Protein AF-W7Z7S2-F1 (afdb_monomer)

Solvent-accessible surface area (backbone atoms only — not comparable to full-atom values): 6988 Å² total; per-residue (Å²): 135,82,79,62,64,38,67,62,26,83,37,42,47,62,41,43,91,49,64,87,80,27,47,27,44,38,41,23,50,58,60,41,85,87,54,84,85,74,70,59,42,33,51,43,39,60,52,50,14,44,54,34,56,77,53,72,58,61,38,82,91,74,74,45,49,50,82,79,46,55,26,18,60,73,48,66,58,90,62,61,81,91,36,65,70,61,31,53,50,53,50,52,55,49,52,54,53,47,65,74,73,43,98,56,70,52,76,50,79,48,61,81,76,83,79,72,133

Nearest PDB structures (foldseek):
  3lhl-assembly1_A  TM=9.108E-01  e=2.588E-06  Clostridioides difficile 630
  3pzl-assembly1_B  TM=8.932E-01  e=1.952E-04  Thermoplasma volcanium GSS1
  3m1r-assembly2_A  TM=7.533E-01  e=5.481E-04  Bacillus subtilis
  3m1r-assembly1_D  TM=7.574E-01  e=9.795E-04  Bacillus subtilis
  8ryi-assembly1_D  TM=8.482E-01  e=6.363E-03  Aminobacter niigataensis

Mean predicted aligned error: 7.27 Å

Structure (mmCIF, N/CA/C/O backbone):
data_AF-W7Z7S2-F1
#
_entry.id   AF-W7Z7S2-F1
#
loop_
_atom_site.group_PDB
_atom_site.id
_atom_site.type_symbol
_atom_site.label_atom_id
_atom_site.label_alt_id
_atom_site.label_comp_id
_atom_site.label_asym_id
_atom_site.label_entity_id
_atom_site.label_seq_id
_atom_site.pdbx_PDB_ins_code
_atom_site.Cartn_x
_atom_site.Cartn_y
_atom_site.Cartn_z
_atom_site.occupancy
_atom_site.B_iso_or_equiv
_atom_site.auth_seq_id
_atom_site.auth_comp_id
_atom_site.auth_asym_id
_atom_site.auth_atom_id
_atom_site.pdbx_PDB_model_num
ATOM 1 N N . MET A 1 1 ? -23.410 15.353 -2.111 1.00 58.94 1 MET A N 1
ATOM 2 C CA . MET A 1 1 ? -23.073 14.133 -1.351 1.00 58.94 1 MET A CA 1
ATOM 3 C C . MET A 1 1 ? -21.685 13.700 -1.798 1.00 58.94 1 MET A C 1
ATOM 5 O O . MET A 1 1 ? -21.515 13.473 -2.988 1.00 58.94 1 MET A O 1
ATOM 9 N N . LYS A 1 2 ? -20.676 13.731 -0.918 1.00 71.62 2 LYS A N 1
ATOM 10 C CA . LYS A 1 2 ? -19.351 13.167 -1.230 1.00 71.62 2 LYS A CA 1
ATOM 11 C C . LYS A 1 2 ? -19.407 11.670 -0.936 1.00 71.62 2 LYS A C 1
ATOM 13 O O . LYS A 1 2 ? -19.997 11.288 0.068 1.00 71.62 2 LYS A O 1
ATOM 18 N N . LEU A 1 3 ? -18.837 10.864 -1.823 1.00 74.00 3 LEU A N 1
ATOM 19 C CA . LEU A 1 3 ? -18.623 9.446 -1.563 1.00 74.00 3 LEU A CA 1
ATOM 20 C C . LEU A 1 3 ? -17.515 9.296 -0.520 1.00 74.00 3 LEU A C 1
ATOM 22 O O . LEU A 1 3 ? -16.570 10.094 -0.507 1.00 74.00 3 LEU A O 1
ATOM 26 N N . ASP A 1 4 ? -17.665 8.298 0.343 1.00 83.44 4 ASP A N 1
ATOM 27 C CA . ASP A 1 4 ? -16.647 7.933 1.317 1.00 83.44 4 ASP A CA 1
ATOM 28 C C . ASP A 1 4 ? -15.356 7.539 0.584 1.00 83.44 4 ASP A C 1
ATOM 30 O O . ASP A 1 4 ? -15.373 6.743 -0.361 1.00 83.44 4 ASP A O 1
ATOM 34 N N . GLN A 1 5 ? -14.236 8.141 0.989 1.00 83.62 5 GLN A N 1
ATOM 35 C CA . GLN A 1 5 ? -12.939 7.869 0.376 1.00 83.62 5 GLN A CA 1
ATOM 36 C C . GLN A 1 5 ? -12.503 6.425 0.605 1.00 83.62 5 GLN A C 1
ATOM 38 O O . GLN A 1 5 ? -11.889 5.853 -0.300 1.00 83.62 5 GLN A O 1
ATOM 43 N N . ALA A 1 6 ? -12.904 5.818 1.726 1.00 84.38 6 ALA A N 1
ATOM 44 C CA . ALA A 1 6 ? -12.617 4.424 2.047 1.00 84.38 6 ALA A CA 1
ATOM 45 C C . ALA A 1 6 ? -13.196 3.431 1.021 1.00 84.38 6 ALA A C 1
ATOM 47 O O . ALA A 1 6 ? -12.730 2.302 0.948 1.00 84.38 6 ALA A O 1
ATOM 48 N N . TYR A 1 7 ? -14.159 3.851 0.189 1.00 86.81 7 TYR A N 1
ATOM 49 C CA . TYR A 1 7 ? -14.769 3.036 -0.872 1.00 86.81 7 TYR A CA 1
ATOM 50 C C . TYR A 1 7 ? -14.545 3.622 -2.274 1.00 86.81 7 TYR A C 1
ATOM 52 O O . TYR A 1 7 ? -15.242 3.281 -3.229 1.00 86.81 7 TYR A O 1
ATOM 60 N N . SER A 1 8 ? -13.576 4.529 -2.424 1.00 86.88 8 SER A N 1
ATOM 61 C CA . SER A 1 8 ? -13.316 5.221 -3.693 1.00 86.88 8 SER A CA 1
ATOM 62 C C . SER A 1 8 ? -12.591 4.370 -4.744 1.00 86.88 8 SER A C 1
ATOM 64 O O . SER A 1 8 ? -12.586 4.738 -5.918 1.00 86.88 8 SER A O 1
ATOM 66 N N . GLY A 1 9 ? -11.927 3.282 -4.336 1.00 85.38 9 GLY A N 1
ATOM 67 C CA . GLY A 1 9 ? -11.034 2.486 -5.190 1.00 85.38 9 GLY A CA 1
ATOM 68 C C . GLY A 1 9 ? -9.674 3.139 -5.481 1.00 85.38 9 GLY A C 1
ATOM 69 O O . GLY A 1 9 ? -8.839 2.528 -6.148 1.00 85.38 9 GLY A O 1
ATOM 70 N N . ASN A 1 10 ? -9.427 4.355 -4.975 1.00 88.81 10 ASN A N 1
ATOM 71 C CA . ASN A 1 10 ? -8.121 5.025 -5.039 1.00 88.81 10 ASN A CA 1
ATOM 72 C C . ASN A 1 10 ? -7.225 4.696 -3.841 1.00 88.81 10 ASN A C 1
ATOM 74 O O . ASN A 1 10 ? -6.011 4.861 -3.926 1.00 88.81 10 ASN A O 1
ATOM 78 N N . VAL A 1 11 ? -7.834 4.236 -2.751 1.00 91.62 11 VAL A N 1
ATOM 79 C CA . VAL A 1 11 ? -7.204 3.696 -1.543 1.00 91.62 11 VAL A CA 1
ATOM 80 C C . VAL A 1 11 ? -7.707 2.272 -1.338 1.00 91.62 11 VAL A C 1
ATOM 82 O O . VAL A 1 11 ? -8.725 1.880 -1.919 1.00 91.62 11 VAL A O 1
ATOM 85 N N . PHE A 1 12 ? -6.987 1.485 -0.550 1.00 91.50 12 PHE A N 1
ATOM 86 C CA . PHE A 1 12 ? -7.474 0.184 -0.116 1.00 91.50 12 PHE A CA 1
ATOM 87 C C . PHE A 1 12 ? -8.757 0.350 0.714 1.00 91.50 12 PHE A C 1
ATOM 89 O O . PHE A 1 12 ? -8.843 1.276 1.523 1.00 91.50 12 PHE A O 1
ATOM 96 N N . ILE A 1 13 ? -9.743 -0.531 0.507 1.00 92.38 13 ILE A N 1
ATOM 97 C CA . ILE A 1 13 ? -11.035 -0.509 1.217 1.00 92.38 13 ILE A CA 1
ATOM 98 C C . ILE A 1 13 ? -10.833 -0.304 2.724 1.00 92.38 13 ILE A C 1
ATOM 100 O O . ILE A 1 13 ? -9.862 -0.830 3.246 1.00 92.38 13 ILE A O 1
ATOM 104 N N . CYS A 1 14 ? -11.688 0.454 3.418 1.00 91.62 14 CYS A N 1
ATOM 105 C CA . CYS A 1 14 ? -11.634 0.666 4.882 1.00 91.62 14 CYS A CA 1
ATOM 106 C C . CYS A 1 14 ? -10.312 1.232 5.455 1.00 91.62 14 CYS A C 1
ATOM 108 O O . CYS A 1 14 ? -10.094 1.156 6.663 1.00 91.62 14 CYS A O 1
ATOM 110 N N . SER A 1 15 ? -9.425 1.813 4.640 1.00 91.19 15 SER A N 1
ATOM 111 C CA . SER A 1 15 ? -8.196 2.432 5.153 1.00 91.19 15 SER A CA 1
ATOM 112 C C . SER A 1 15 ? -8.486 3.655 6.033 1.00 91.19 15 SER A C 1
ATOM 114 O O . SER A 1 15 ? -9.304 4.502 5.669 1.00 91.19 15 SER A O 1
ATOM 116 N N . SER A 1 16 ? -7.749 3.797 7.134 1.00 89.62 16 SER A N 1
ATOM 117 C CA . SER A 1 16 ? -7.767 4.985 7.993 1.00 89.62 16 SER A CA 1
ATOM 118 C C . SER A 1 16 ? -6.979 6.145 7.374 1.00 89.62 16 SER A C 1
ATOM 120 O O . SER A 1 16 ? -6.012 5.933 6.645 1.00 89.62 16 SER A O 1
ATOM 122 N N . GLU A 1 17 ? -7.348 7.381 7.722 1.00 87.69 17 GLU A N 1
ATOM 123 C CA . GLU A 1 17 ? -6.573 8.593 7.408 1.00 87.69 17 GLU A CA 1
ATOM 124 C C . GLU A 1 17 ? -5.480 8.885 8.458 1.00 87.69 17 GLU A C 1
ATOM 126 O O . GLU A 1 17 ? -4.631 9.755 8.254 1.00 87.69 17 GLU A O 1
ATOM 131 N N . ASN A 1 18 ? -5.481 8.173 9.592 1.00 86.62 18 ASN A N 1
ATOM 132 C CA . ASN A 1 18 ? -4.551 8.417 10.692 1.00 86.62 18 ASN A CA 1
ATOM 133 C C . ASN A 1 18 ? -3.332 7.490 10.623 1.00 86.62 18 ASN A C 1
ATOM 135 O O . ASN A 1 18 ? -3.378 6.331 11.035 1.00 86.62 18 ASN A O 1
ATOM 139 N N . TYR A 1 19 ? -2.218 8.035 10.140 1.00 84.12 19 TYR A N 1
ATOM 140 C CA . TYR A 1 19 ? -0.940 7.332 10.081 1.00 84.12 19 TYR A CA 1
ATOM 141 C C . TYR A 1 19 ? -0.391 6.953 11.471 1.00 84.12 19 TYR A C 1
ATOM 143 O O . TYR A 1 19 ? 0.109 5.847 11.646 1.00 84.12 19 TYR A O 1
ATOM 151 N N . GLU A 1 20 ? -0.512 7.832 12.470 1.00 83.00 20 GLU A N 1
ATOM 152 C CA . GLU A 1 20 ? 0.122 7.655 13.788 1.00 83.00 20 GLU A CA 1
ATOM 153 C C . GLU A 1 20 ? -0.568 6.586 14.649 1.00 83.00 20 GLU A C 1
ATOM 155 O O . GLU A 1 20 ? 0.090 5.901 15.431 1.00 83.00 20 GLU A O 1
ATOM 160 N N . SER A 1 21 ? -1.891 6.426 14.518 1.00 83.44 21 SER A N 1
ATOM 161 C CA . SER A 1 21 ? -2.636 5.383 15.245 1.00 83.44 21 SER A CA 1
ATOM 162 C C . SER A 1 21 ? -2.625 4.025 14.533 1.00 83.44 21 SER A C 1
ATOM 164 O O . SER A 1 21 ? -2.941 2.999 15.138 1.00 83.44 21 SER A O 1
ATOM 166 N N . SER A 1 22 ? -2.215 3.999 13.262 1.00 84.75 22 SER A N 1
ATOM 167 C CA . SER A 1 22 ? -2.257 2.800 12.432 1.00 84.75 22 SER A CA 1
ATOM 168 C C . SER A 1 22 ? -1.221 1.757 12.846 1.00 84.75 22 SER A C 1
ATOM 170 O O . SER A 1 22 ? -0.036 2.034 13.023 1.00 84.75 22 SER A O 1
ATOM 172 N N . LYS A 1 23 ? -1.669 0.502 12.934 1.00 84.44 23 LYS A N 1
ATOM 173 C CA . LYS A 1 23 ? -0.831 -0.665 13.268 1.00 84.44 23 LYS A CA 1
ATOM 174 C C . LYS A 1 23 ? -0.175 -1.295 12.039 1.00 84.44 23 LYS A C 1
ATOM 176 O O . LYS A 1 23 ? 0.736 -2.114 12.155 1.00 84.44 23 LYS A O 1
ATOM 181 N N . ALA A 1 24 ? -0.668 -0.963 10.853 1.00 84.25 24 ALA A N 1
ATOM 182 C CA . ALA A 1 24 ? -0.111 -1.415 9.591 1.00 84.25 24 ALA A CA 1
ATOM 183 C C . ALA A 1 24 ? -0.161 -0.284 8.569 1.00 84.25 24 ALA A C 1
ATOM 185 O O . ALA A 1 24 ? -1.065 0.552 8.593 1.00 84.25 24 ALA A O 1
ATOM 186 N N . VAL A 1 25 ? 0.820 -0.271 7.671 1.00 86.19 25 VAL A N 1
ATOM 187 C CA . VAL A 1 25 ? 0.893 0.710 6.590 1.00 86.19 25 VAL A CA 1
ATOM 188 C C . VAL A 1 25 ? 1.069 -0.038 5.279 1.00 86.19 25 VAL A C 1
ATOM 190 O O . VAL A 1 25 ? 2.035 -0.782 5.088 1.00 86.19 25 VAL A O 1
ATOM 193 N N . ILE A 1 26 ? 0.118 0.166 4.376 1.00 87.12 26 ILE A N 1
ATOM 194 C CA . ILE A 1 26 ? 0.142 -0.359 3.016 1.00 87.12 26 ILE A CA 1
ATOM 195 C C . ILE A 1 26 ? 0.765 0.703 2.123 1.00 87.12 26 ILE A C 1
ATOM 197 O O . ILE A 1 26 ? 0.448 1.887 2.224 1.00 87.12 26 ILE A O 1
ATOM 201 N N . TYR A 1 27 ? 1.650 0.282 1.230 1.00 87.25 27 TYR A N 1
ATOM 202 C CA . TYR A 1 27 ? 2.182 1.157 0.201 1.00 87.25 27 TYR A CA 1
ATOM 203 C C . TYR A 1 27 ? 2.401 0.383 -1.094 1.00 87.25 27 TYR A C 1
ATOM 205 O O . TYR A 1 27 ? 2.770 -0.795 -1.111 1.00 87.25 27 TYR A O 1
ATOM 213 N N . GLY A 1 28 ? 2.185 1.070 -2.206 1.00 88.00 28 GLY A N 1
ATOM 214 C CA . GLY A 1 28 ? 2.406 0.529 -3.534 1.00 88.00 28 GLY A CA 1
ATOM 215 C C . GLY A 1 28 ? 3.800 0.847 -4.048 1.00 88.00 28 GLY A C 1
ATOM 216 O O . GLY A 1 28 ? 4.340 1.936 -3.838 1.00 88.00 28 GLY A O 1
ATOM 217 N N . MET A 1 29 ? 4.389 -0.109 -4.762 1.00 88.62 29 MET A N 1
ATOM 218 C CA . MET A 1 29 ? 5.665 0.067 -5.449 1.00 88.62 29 MET A CA 1
ATOM 219 C C . MET A 1 29 ? 5.457 -0.128 -6.957 1.00 88.62 29 MET A C 1
ATOM 221 O O . MET A 1 29 ? 5.688 -1.229 -7.461 1.00 88.62 29 MET A O 1
ATOM 225 N N . PRO A 1 30 ? 5.008 0.907 -7.692 1.00 89.00 30 PRO A N 1
ATOM 226 C CA . PRO A 1 30 ? 4.673 0.793 -9.111 1.00 89.00 30 PRO A CA 1
ATOM 227 C C . PRO A 1 30 ? 5.939 0.713 -9.986 1.00 89.00 30 PRO A C 1
ATOM 229 O O . PRO A 1 30 ? 6.310 1.661 -10.678 1.00 89.00 30 PRO A O 1
ATOM 232 N N . MET A 1 31 ? 6.636 -0.426 -9.953 1.00 86.88 31 MET A N 1
ATOM 233 C CA . MET A 1 31 ? 7.909 -0.647 -10.648 1.00 86.88 31 MET A CA 1
ATOM 234 C C . MET A 1 31 ? 7.926 -1.971 -11.413 1.00 86.88 31 MET A C 1
ATOM 236 O O . MET A 1 31 ? 7.664 -3.033 -10.852 1.00 86.88 31 MET A O 1
ATOM 240 N N . ASP A 1 32 ? 8.357 -1.910 -12.673 1.00 88.62 32 ASP A N 1
ATOM 241 C CA . ASP A 1 32 ? 8.574 -3.068 -13.554 1.00 88.62 32 ASP A CA 1
ATOM 242 C C . ASP A 1 32 ? 9.836 -2.919 -14.438 1.00 88.62 32 ASP A C 1
ATOM 244 O O . ASP A 1 32 ? 9.961 -3.568 -15.472 1.00 88.62 32 ASP A O 1
ATOM 248 N N . TYR A 1 33 ? 10.797 -2.069 -14.045 1.00 84.75 33 TYR A N 1
ATOM 249 C CA . TYR A 1 33 ? 11.942 -1.675 -14.890 1.00 84.75 33 TYR A CA 1
ATOM 250 C C . TYR A 1 33 ? 12.885 -2.818 -15.288 1.00 84.75 33 TYR A C 1
ATOM 252 O O . TYR A 1 33 ? 13.659 -2.672 -16.228 1.00 84.75 33 TYR A O 1
ATOM 260 N N . THR A 1 34 ? 12.864 -3.928 -14.555 1.00 85.62 34 THR A N 1
ATOM 261 C CA . THR A 1 34 ? 13.701 -5.110 -14.808 1.00 85.62 34 THR A CA 1
ATOM 262 C C . THR A 1 34 ? 12.926 -6.241 -15.487 1.00 85.62 34 THR A C 1
ATOM 264 O O . THR A 1 34 ? 13.484 -7.310 -15.733 1.00 85.62 34 THR A O 1
ATOM 267 N N . VAL A 1 35 ? 1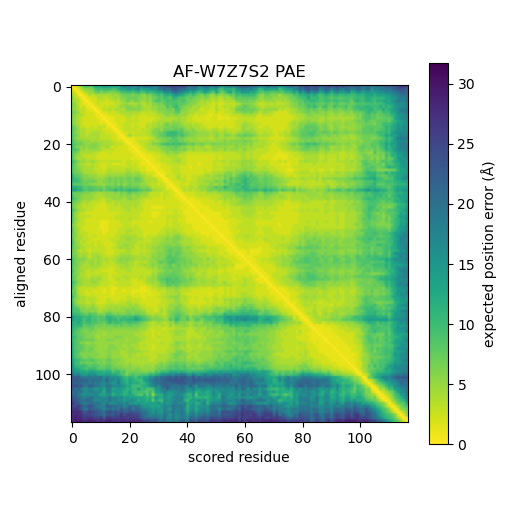1.641 -6.035 -15.790 1.00 84.81 35 VAL A N 1
ATOM 268 C CA . VAL A 1 35 ? 10.784 -7.047 -16.409 1.00 84.81 35 VAL A CA 1
ATOM 269 C C . VAL A 1 35 ? 11.014 -7.056 -17.916 1.00 84.81 35 VAL A C 1
ATOM 271 O O . VAL A 1 35 ? 10.850 -6.041 -18.582 1.00 84.81 35 VAL A O 1
ATOM 274 N N . SER A 1 36 ? 11.383 -8.219 -18.458 1.00 80.25 36 SER A N 1
ATOM 275 C CA . SER A 1 36 ? 11.674 -8.372 -19.893 1.00 80.25 36 SER A CA 1
ATOM 276 C C . SER A 1 36 ? 10.522 -8.988 -20.698 1.00 80.25 36 SER A C 1
ATOM 278 O O . SER A 1 36 ? 10.374 -8.674 -21.871 1.00 80.25 36 SER A O 1
ATOM 280 N N . PHE A 1 37 ? 9.705 -9.865 -20.096 1.00 87.94 37 PHE A N 1
ATOM 281 C CA . PHE A 1 37 ? 8.704 -10.651 -20.835 1.00 87.94 37 PHE A CA 1
ATOM 282 C C . PHE A 1 37 ? 7.287 -10.062 -20.787 1.00 87.94 37 PHE A C 1
ATOM 284 O O . PHE A 1 37 ? 6.682 -9.819 -21.826 1.00 87.94 37 PHE A O 1
ATOM 291 N N . ARG A 1 38 ? 6.744 -9.828 -19.585 1.00 88.38 38 ARG A N 1
ATOM 292 C CA . ARG A 1 38 ? 5.368 -9.338 -19.382 1.00 88.38 38 ARG A CA 1
ATOM 293 C C . ARG A 1 38 ? 5.369 -8.059 -18.538 1.00 88.38 38 ARG A C 1
ATOM 295 O O . ARG A 1 38 ? 5.242 -8.163 -17.318 1.00 88.38 38 ARG A O 1
ATOM 302 N N . PRO A 1 39 ? 5.554 -6.871 -19.146 1.00 87.44 39 PRO A N 1
ATOM 303 C CA . PRO A 1 39 ? 5.487 -5.608 -18.414 1.00 87.44 39 PRO A CA 1
ATOM 304 C C . PRO A 1 39 ? 4.070 -5.357 -17.882 1.00 87.44 39 PRO A C 1
ATOM 306 O O . PRO A 1 39 ? 3.100 -5.922 -18.390 1.00 87.44 39 PRO A O 1
ATOM 309 N N . GLY A 1 40 ? 3.949 -4.488 -16.875 1.00 87.88 40 GLY A N 1
ATOM 310 C CA . GLY A 1 40 ? 2.651 -4.103 -16.311 1.00 87.88 40 GLY A CA 1
ATOM 311 C C . GLY A 1 40 ? 2.498 -4.298 -14.804 1.00 87.88 40 GLY A C 1
ATOM 312 O O . GLY A 1 40 ? 1.516 -3.811 -14.248 1.00 87.88 40 GLY A O 1
ATOM 313 N N . SER A 1 41 ? 3.467 -4.905 -14.103 1.00 88.81 41 SER A N 1
ATOM 314 C CA . SER A 1 41 ? 3.417 -5.001 -12.630 1.00 88.81 41 SER A CA 1
ATOM 315 C C . SER A 1 41 ? 3.391 -3.625 -11.954 1.00 88.81 41 SER A C 1
ATOM 317 O O . SER A 1 41 ? 2.836 -3.490 -10.865 1.00 88.81 41 SER A O 1
ATOM 319 N N . ARG A 1 42 ? 3.869 -2.572 -12.639 1.00 89.56 42 ARG A N 1
ATOM 320 C CA . ARG A 1 42 ? 3.735 -1.176 -12.196 1.00 89.56 42 ARG A CA 1
ATOM 321 C C . ARG A 1 42 ? 2.285 -0.738 -11.957 1.00 89.56 42 ARG A C 1
ATOM 323 O O . ARG A 1 42 ? 2.058 0.164 -11.166 1.00 89.56 42 ARG A O 1
ATOM 330 N N . PHE A 1 43 ? 1.316 -1.369 -12.621 1.00 91.44 43 PHE A N 1
ATOM 331 C CA . PHE A 1 43 ? -0.111 -1.085 -12.450 1.00 91.44 43 PHE A CA 1
ATOM 332 C C . PHE A 1 43 ? -0.761 -1.955 -11.366 1.00 91.44 43 PHE A C 1
ATOM 334 O O . PHE A 1 43 ? -1.951 -1.814 -11.103 1.00 91.44 43 PHE A O 1
ATOM 341 N N . GLY A 1 44 ? -0.020 -2.884 -10.756 1.00 91.12 44 GLY A N 1
ATOM 342 C CA . GLY A 1 44 ? -0.530 -3.779 -9.719 1.00 91.12 44 GLY A CA 1
ATOM 343 C C . GLY A 1 44 ? -1.146 -3.029 -8.535 1.00 91.12 44 GLY A C 1
ATOM 344 O O . GLY A 1 44 ? -2.311 -3.280 -8.233 1.00 91.12 44 GLY A O 1
ATOM 345 N N . PRO A 1 45 ? -0.432 -2.073 -7.904 1.00 91.62 45 PRO A N 1
ATOM 346 C CA . PRO A 1 45 ? -0.957 -1.352 -6.746 1.00 91.62 45 PRO A CA 1
ATOM 347 C C . PRO A 1 45 ? -2.295 -0.655 -7.005 1.00 91.62 45 PRO A C 1
ATOM 349 O O . PRO A 1 45 ? -3.232 -0.822 -6.228 1.00 91.62 45 PRO A O 1
ATOM 352 N N . SER A 1 46 ? -2.431 0.062 -8.125 1.00 91.56 46 SER A N 1
ATOM 353 C CA . SER A 1 46 ? -3.681 0.749 -8.463 1.00 91.56 46 SER A CA 1
ATOM 354 C C . SER A 1 46 ? -4.831 -0.228 -8.715 1.00 91.56 46 SER A C 1
ATOM 356 O O . SER A 1 46 ? -5.929 -0.015 -8.209 1.00 91.56 46 SER A O 1
ATOM 358 N N . HIS A 1 47 ? -4.591 -1.325 -9.443 1.00 92.69 47 HIS A N 1
ATOM 359 C CA . HIS A 1 47 ? -5.629 -2.332 -9.690 1.00 92.69 47 HIS A CA 1
ATOM 360 C C . HIS A 1 47 ? -6.048 -3.070 -8.416 1.00 92.69 47 HIS A C 1
ATOM 362 O O . HIS A 1 47 ? -7.214 -3.424 -8.278 1.00 92.69 47 HIS A O 1
ATOM 368 N N . ILE A 1 48 ? -5.129 -3.284 -7.474 1.00 92.94 48 ILE A N 1
ATOM 369 C CA . ILE A 1 48 ? -5.444 -3.942 -6.202 1.00 92.94 48 ILE A CA 1
ATOM 370 C C . ILE A 1 48 ? -6.338 -3.057 -5.340 1.00 92.94 48 ILE A C 1
ATOM 372 O O . ILE A 1 48 ? -7.299 -3.562 -4.770 1.00 92.94 48 ILE A O 1
ATOM 376 N N . ARG A 1 49 ? -6.102 -1.741 -5.308 1.00 92.75 49 ARG A N 1
ATOM 377 C CA . ARG A 1 49 ? -7.003 -0.795 -4.627 1.00 92.75 49 ARG A CA 1
ATOM 378 C C . ARG A 1 49 ? -8.388 -0.769 -5.264 1.00 92.75 49 ARG A C 1
ATOM 380 O O . ARG A 1 49 ? -9.382 -0.883 -4.555 1.00 92.75 49 ARG A O 1
ATOM 387 N N . GLN A 1 50 ? -8.458 -0.737 -6.593 1.00 92.56 50 GLN A N 1
ATOM 388 C CA . GLN A 1 50 ? -9.733 -0.798 -7.313 1.00 92.56 50 GLN A CA 1
ATOM 389 C C . GLN A 1 50 ? -10.494 -2.098 -7.028 1.00 92.56 50 GLN A C 1
ATOM 391 O O . GLN A 1 50 ? -11.688 -2.063 -6.743 1.00 92.56 50 GLN A O 1
ATOM 396 N N . ALA A 1 51 ? -9.803 -3.239 -7.063 1.00 92.06 51 ALA A N 1
ATOM 397 C CA . ALA A 1 51 ? -10.398 -4.538 -6.773 1.00 92.06 51 ALA A CA 1
ATOM 398 C C . ALA A 1 51 ? -10.783 -4.698 -5.293 1.00 92.06 51 ALA A C 1
ATOM 400 O O . ALA A 1 51 ? -11.729 -5.423 -4.997 1.00 92.06 51 ALA A O 1
ATOM 401 N N . SER A 1 52 ? -10.088 -4.013 -4.375 1.00 91.81 52 SER A N 1
ATOM 402 C CA . SER A 1 52 ? -10.335 -4.121 -2.931 1.00 91.81 52 SER A CA 1
ATOM 403 C C . SER A 1 52 ? -11.748 -3.705 -2.526 1.00 91.81 52 SER A C 1
ATOM 405 O O . SER A 1 52 ? -12.279 -4.251 -1.570 1.00 91.81 52 SER A O 1
ATOM 407 N N . VAL A 1 53 ? -12.396 -2.819 -3.291 1.00 91.06 53 VAL A N 1
ATOM 408 C CA . VAL A 1 53 ? -13.788 -2.396 -3.053 1.00 91.06 53 VAL A CA 1
ATOM 409 C C . VAL A 1 53 ? -14.777 -3.564 -3.176 1.00 91.06 53 VAL A C 1
ATOM 411 O O . VAL A 1 53 ? -15.854 -3.520 -2.595 1.00 91.06 53 VAL A O 1
ATOM 414 N N . GLY A 1 54 ? -14.422 -4.610 -3.928 1.00 90.69 54 GLY A N 1
ATOM 415 C CA . GLY A 1 54 ? -15.226 -5.827 -4.046 1.00 90.69 54 GLY A CA 1
ATOM 416 C C . GLY A 1 54 ? -14.934 -6.883 -2.978 1.00 90.69 54 GLY A C 1
ATOM 417 O O . GLY A 1 54 ? -15.486 -7.977 -3.069 1.00 90.69 54 GLY A O 1
ATOM 418 N N . LEU A 1 55 ? -14.035 -6.613 -2.025 1.00 90.69 55 LEU A N 1
ATOM 419 C CA . LEU A 1 55 ? -13.780 -7.520 -0.909 1.00 90.69 55 LEU A CA 1
ATOM 420 C C . LEU A 1 55 ? -14.857 -7.358 0.159 1.00 90.69 55 LEU A C 1
ATOM 422 O O . LEU A 1 55 ? -15.294 -6.251 0.459 1.00 90.69 55 LEU A O 1
ATOM 426 N N . GLU A 1 56 ? -15.224 -8.478 0.770 1.00 92.44 56 GLU A N 1
ATOM 427 C CA . GLU A 1 56 ? -16.057 -8.475 1.966 1.00 92.44 56 GLU A CA 1
ATOM 428 C C . GLU A 1 56 ? -15.253 -7.962 3.164 1.00 92.44 56 GLU A C 1
ATOM 430 O O . GLU A 1 56 ? -14.077 -8.294 3.336 1.00 92.44 56 GLU A O 1
ATOM 435 N N . GLU A 1 57 ? -15.904 -7.182 4.023 1.00 91.88 57 GLU A N 1
ATOM 436 C CA . GLU A 1 57 ? -15.273 -6.615 5.217 1.00 91.88 57 GLU A CA 1
ATOM 437 C C . GLU A 1 57 ? -14.903 -7.696 6.243 1.00 91.88 57 GLU A C 1
ATOM 439 O O . GLU A 1 57 ? -13.898 -7.583 6.942 1.00 91.88 57 GLU A O 1
ATOM 444 N N . TYR A 1 58 ? -15.693 -8.769 6.319 1.00 94.00 58 TYR A N 1
ATOM 445 C CA . TYR A 1 58 ? -15.503 -9.862 7.267 1.00 94.00 58 TYR A CA 1
ATOM 446 C C . TYR A 1 58 ? -14.867 -11.087 6.606 1.00 94.00 58 TYR A C 1
ATOM 448 O O . TYR A 1 58 ? -15.309 -11.557 5.558 1.00 94.00 58 TYR A O 1
ATOM 456 N N . SER A 1 59 ? -13.856 -11.654 7.268 1.00 91.31 59 SER A N 1
ATOM 457 C CA . SER A 1 59 ? -13.215 -12.910 6.880 1.00 91.31 59 SER A CA 1
ATOM 458 C C . SER A 1 59 ? -13.674 -14.054 7.792 1.00 91.31 59 SER A C 1
ATOM 460 O O . SER A 1 59 ? -13.218 -14.129 8.937 1.00 91.31 59 SER A O 1
ATOM 462 N N . PRO A 1 60 ? -14.491 -15.007 7.294 1.00 92.75 60 PRO A N 1
ATOM 463 C CA . PRO A 1 60 ? -14.932 -16.164 8.078 1.00 92.75 60 PRO A CA 1
ATOM 464 C C . PRO A 1 60 ? -13.785 -17.066 8.543 1.00 92.75 60 PRO A C 1
ATOM 466 O O . PRO A 1 60 ? -13.865 -17.687 9.595 1.00 92.75 60 PRO A O 1
ATOM 469 N N . TYR A 1 61 ? -12.699 -17.141 7.768 1.00 93.88 61 TYR A N 1
ATOM 470 C CA . TYR A 1 61 ? -11.539 -17.976 8.097 1.00 93.88 61 TYR A CA 1
ATOM 471 C C . TYR A 1 61 ? -10.740 -17.449 9.288 1.00 93.88 61 TYR A C 1
ATOM 473 O O . TYR A 1 61 ? -10.139 -18.232 10.020 1.00 93.88 61 TYR A O 1
ATOM 481 N N . LEU A 1 62 ? -10.688 -16.125 9.447 1.00 91.25 62 LEU A N 1
ATOM 482 C CA . LEU A 1 62 ? -9.962 -15.468 10.533 1.00 91.25 62 LEU A CA 1
ATOM 483 C C . LEU A 1 62 ? -10.878 -15.061 11.688 1.00 91.25 62 LEU A C 1
ATOM 485 O O . LEU A 1 62 ? -10.354 -14.643 12.718 1.00 91.25 62 LEU A O 1
ATOM 489 N N . ASP A 1 63 ? -12.197 -15.161 11.493 1.00 92.69 63 ASP A N 1
ATOM 490 C CA . ASP A 1 63 ? -13.233 -14.613 12.369 1.00 92.69 63 ASP A CA 1
ATOM 491 C C . ASP A 1 63 ? -12.942 -13.154 12.758 1.00 92.69 63 ASP A C 1
ATOM 493 O O . ASP A 1 63 ? -12.906 -12.774 13.927 1.00 92.69 63 ASP A O 1
ATOM 497 N N . LYS A 1 64 ? -12.615 -12.338 11.750 1.00 91.56 64 LYS A N 1
ATOM 498 C CA . LYS A 1 64 ? -12.203 -10.939 11.925 1.00 91.56 64 LYS A CA 1
ATOM 499 C C . LYS A 1 64 ? -12.787 -10.061 10.839 1.00 91.56 64 LYS A C 1
ATOM 501 O O . LYS A 1 64 ? -12.852 -10.478 9.682 1.00 91.56 64 LYS A O 1
ATOM 506 N N . SER A 1 65 ? -13.131 -8.833 11.215 1.00 91.31 65 SER A N 1
ATOM 507 C CA . SER A 1 65 ? -13.509 -7.785 10.277 1.00 91.31 65 SER A CA 1
ATOM 508 C C . SER A 1 65 ? -12.361 -6.808 10.043 1.00 91.31 65 SER A C 1
ATOM 510 O O . SER A 1 65 ? -11.602 -6.478 10.955 1.00 91.31 65 SER A O 1
ATOM 512 N N . 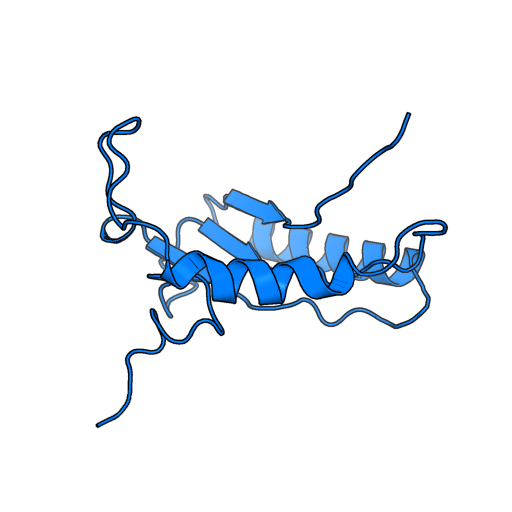ILE A 1 66 ? -12.235 -6.339 8.807 1.00 89.19 66 ILE A N 1
ATOM 513 C CA . ILE A 1 66 ? -11.251 -5.338 8.406 1.00 89.19 66 ILE A CA 1
ATOM 514 C C . ILE A 1 66 ? -11.566 -3.961 9.002 1.00 89.19 66 ILE A C 1
ATOM 516 O O . ILE A 1 66 ? -10.649 -3.186 9.246 1.00 89.19 66 ILE A O 1
ATOM 520 N N . VAL A 1 67 ? -12.838 -3.695 9.321 1.00 89.19 67 VAL A N 1
ATOM 521 C CA . VAL A 1 67 ? -13.290 -2.450 9.970 1.00 89.19 67 VAL A CA 1
ATOM 522 C C . VAL A 1 67 ? -12.787 -2.311 11.409 1.00 89.19 67 VAL A C 1
ATOM 524 O O . VAL A 1 67 ? -12.700 -1.201 11.923 1.00 89.19 67 VAL A O 1
ATOM 527 N N . ASP A 1 68 ? -12.415 -3.426 12.047 1.00 89.25 68 ASP A N 1
ATOM 528 C CA . ASP A 1 68 ? -11.845 -3.448 13.399 1.00 89.25 68 ASP A CA 1
ATOM 529 C C . ASP A 1 68 ? -10.313 -3.266 13.387 1.00 89.25 68 ASP A C 1
ATOM 531 O O . ASP A 1 68 ? -9.665 -3.226 14.441 1.00 89.25 68 ASP A O 1
ATOM 535 N N . LEU A 1 69 ? -9.701 -3.202 12.199 1.00 86.56 69 LEU A N 1
ATOM 536 C CA . LEU A 1 69 ? -8.263 -3.041 12.018 1.00 86.56 69 LEU A 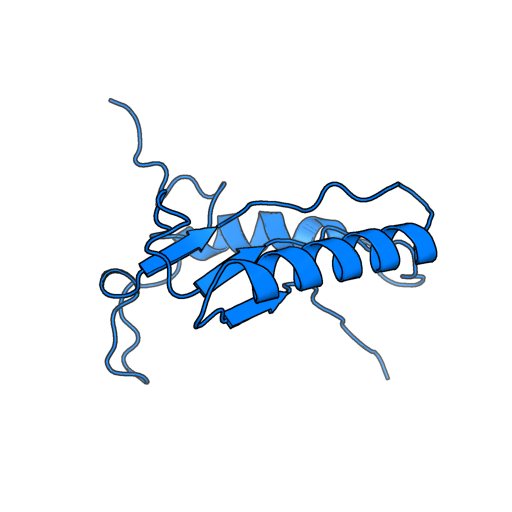CA 1
ATOM 537 C C . LEU A 1 69 ? -7.927 -1.588 11.680 1.00 86.56 69 LEU A C 1
ATOM 539 O O . LEU A 1 69 ? -8.401 -1.036 10.697 1.00 86.56 69 LEU A O 1
ATOM 543 N N . GLU A 1 70 ? -7.012 -0.991 12.443 1.00 88.38 70 GLU A N 1
ATOM 544 C CA . GLU A 1 70 ? -6.444 0.314 12.096 1.00 88.38 70 GLU A CA 1
ATOM 545 C C . GLU A 1 70 ? -5.201 0.144 11.219 1.00 88.38 70 GLU A C 1
ATOM 547 O O . GLU A 1 70 ? -4.133 -0.268 11.694 1.00 88.38 70 GLU A O 1
ATOM 552 N N . TYR A 1 71 ? -5.337 0.478 9.937 1.00 89.81 71 TYR A N 1
ATOM 553 C CA . TYR A 1 71 ? -4.235 0.548 8.982 1.00 89.81 71 TYR A CA 1
ATOM 554 C C . TYR A 1 71 ? -4.376 1.750 8.052 1.00 89.81 71 TYR A C 1
ATOM 556 O O . TYR A 1 71 ? -5.476 2.237 7.794 1.00 89.81 71 TYR A O 1
ATOM 564 N N . PHE A 1 72 ? -3.242 2.190 7.519 1.00 89.38 72 PHE A N 1
ATOM 565 C CA . PHE A 1 72 ? -3.132 3.359 6.657 1.00 89.38 72 PHE A CA 1
ATOM 566 C C . PHE A 1 72 ? -2.657 2.950 5.261 1.00 89.38 72 PHE A C 1
ATOM 568 O O . PHE A 1 72 ? -1.683 2.207 5.132 1.00 89.38 72 PHE A O 1
ATOM 575 N N . ASP A 1 73 ? -3.307 3.444 4.207 1.00 91.12 73 ASP A N 1
ATOM 576 C CA . ASP A 1 73 ? -2.794 3.333 2.836 1.00 91.12 73 ASP A CA 1
ATOM 577 C C . ASP A 1 73 ? -2.009 4.601 2.491 1.00 91.12 73 ASP A C 1
ATOM 579 O O . ASP A 1 73 ? -2.575 5.673 2.289 1.00 91.12 73 ASP A O 1
ATOM 583 N N . ALA A 1 74 ? -0.684 4.478 2.422 1.00 88.38 74 ALA A N 1
ATOM 584 C CA . ALA A 1 74 ? 0.217 5.583 2.112 1.00 88.38 74 ALA A CA 1
ATOM 585 C C . ALA A 1 74 ? 0.301 5.908 0.612 1.00 88.38 74 ALA A C 1
ATOM 587 O O . ALA A 1 74 ? 1.054 6.802 0.216 1.00 88.38 74 ALA A O 1
ATOM 588 N N . GLY A 1 75 ? -0.446 5.195 -0.234 1.00 89.19 75 GLY A N 1
ATOM 589 C CA . GLY A 1 75 ? -0.413 5.395 -1.674 1.00 89.19 75 GLY A CA 1
ATOM 590 C C . GLY A 1 75 ? 0.828 4.780 -2.319 1.00 89.19 75 GLY A C 1
ATOM 591 O O . GLY A 1 75 ? 1.366 3.767 -1.864 1.00 89.19 75 GLY A O 1
ATOM 592 N N . ASP A 1 76 ? 1.252 5.359 -3.439 1.00 89.19 76 ASP A N 1
ATOM 593 C CA . ASP A 1 76 ? 2.350 4.835 -4.247 1.00 89.19 76 ASP A CA 1
ATOM 594 C C . ASP A 1 76 ? 3.653 5.599 -4.031 1.00 89.19 76 ASP A C 1
ATOM 596 O O . ASP A 1 76 ? 3.705 6.830 -3.980 1.00 89.19 76 ASP A O 1
ATOM 600 N N . LEU A 1 77 ? 4.744 4.842 -3.980 1.00 86.19 77 LEU A N 1
ATOM 601 C CA . LEU A 1 77 ? 6.091 5.383 -3.945 1.00 86.19 77 LEU A CA 1
ATOM 602 C C . LEU A 1 77 ? 6.441 6.108 -5.250 1.00 86.19 77 LEU A C 1
ATOM 604 O O . LEU A 1 77 ? 6.387 5.533 -6.338 1.00 86.19 77 LEU A O 1
ATOM 608 N N . LEU A 1 78 ? 6.912 7.351 -5.128 1.00 84.00 78 LEU A N 1
ATOM 609 C CA . LEU A 1 78 ? 7.516 8.083 -6.241 1.00 84.00 78 LEU A CA 1
ATOM 610 C C . LEU A 1 78 ? 8.906 7.513 -6.543 1.00 84.00 78 LEU A C 1
ATOM 612 O O . LEU A 1 78 ? 9.877 7.767 -5.823 1.00 84.00 78 LEU A O 1
ATOM 616 N N . LEU A 1 79 ? 9.005 6.737 -7.623 1.00 83.69 79 LEU A N 1
ATOM 617 C CA . LEU A 1 79 ? 10.238 6.069 -8.028 1.00 83.69 79 LEU A CA 1
ATOM 618 C C . LEU A 1 79 ? 10.876 6.743 -9.251 1.00 83.69 79 LEU A C 1
ATOM 620 O O . LEU A 1 79 ? 10.177 7.094 -10.201 1.00 83.69 79 LEU A O 1
ATOM 624 N N . PRO A 1 80 ? 12.212 6.898 -9.276 1.00 81.81 80 PRO A N 1
ATOM 625 C CA . PRO A 1 80 ? 12.909 7.435 -10.436 1.00 81.81 80 PRO A CA 1
ATOM 626 C C . PRO A 1 80 ? 12.800 6.473 -11.626 1.00 81.81 80 PRO A C 1
ATOM 628 O O . PRO A 1 80 ? 13.190 5.307 -11.536 1.00 81.81 80 PRO A O 1
ATOM 631 N N . PHE A 1 81 ? 12.309 6.974 -12.759 1.00 78.31 81 PHE A N 1
ATOM 632 C CA . PHE A 1 81 ? 12.151 6.181 -13.977 1.00 78.31 81 PHE A CA 1
ATOM 633 C C . PHE A 1 81 ? 13.483 5.623 -14.490 1.00 78.31 81 PHE A C 1
ATOM 635 O O . PHE A 1 81 ? 14.494 6.323 -14.534 1.00 78.31 81 PHE A O 1
ATOM 642 N N . GLY A 1 82 ? 13.474 4.348 -14.890 1.00 79.44 82 GLY A N 1
ATOM 643 C 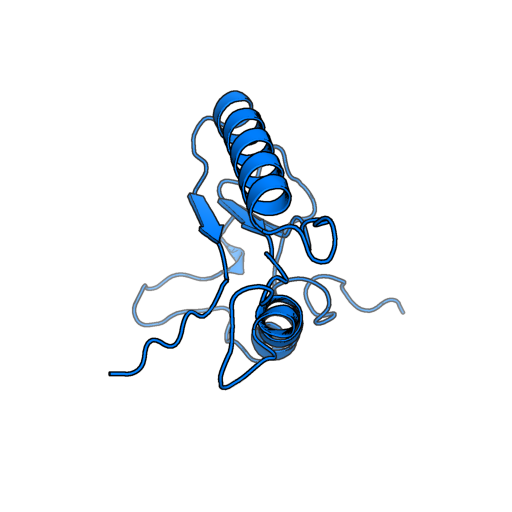CA . GLY A 1 82 ? 14.589 3.709 -15.596 1.00 79.44 82 GLY A CA 1
ATOM 644 C C . GLY A 1 82 ? 15.836 3.430 -14.750 1.00 79.44 82 GLY A C 1
ATOM 645 O O . GLY A 1 82 ? 16.816 2.913 -15.275 1.00 79.44 82 GLY A O 1
ATOM 646 N N . ASN A 1 83 ? 15.822 3.728 -13.446 1.00 85.25 83 ASN A N 1
ATOM 647 C CA . ASN A 1 83 ? 16.944 3.439 -12.556 1.00 85.25 83 ASN A CA 1
ATOM 648 C C . ASN A 1 83 ? 16.504 2.539 -11.396 1.00 85.25 83 ASN A C 1
ATOM 650 O O . ASN A 1 83 ? 16.058 3.007 -10.342 1.00 85.25 83 ASN A O 1
ATOM 654 N N . ALA A 1 84 ? 16.655 1.229 -11.597 1.00 84.75 84 ALA A N 1
ATOM 655 C CA . ALA A 1 84 ? 16.308 0.218 -10.603 1.00 84.75 84 ALA A CA 1
ATOM 656 C C . ALA A 1 84 ? 17.119 0.377 -9.306 1.00 84.75 84 ALA A C 1
ATOM 658 O O . ALA A 1 84 ? 16.543 0.375 -8.222 1.00 84.75 84 ALA A O 1
ATOM 659 N N . ALA A 1 85 ? 18.433 0.604 -9.402 1.00 86.69 85 ALA A N 1
ATOM 660 C CA . ALA A 1 85 ? 19.300 0.750 -8.231 1.00 86.69 85 ALA A CA 1
ATOM 661 C C . ALA A 1 85 ? 18.901 1.953 -7.359 1.00 86.69 85 ALA A C 1
ATOM 663 O O . ALA A 1 85 ? 18.820 1.852 -6.134 1.00 86.69 85 ALA A O 1
ATOM 664 N N . ARG A 1 86 ? 18.595 3.094 -7.987 1.00 86.56 86 ARG A N 1
ATOM 665 C CA . ARG A 1 86 ? 18.131 4.293 -7.280 1.00 86.56 86 ARG A CA 1
ATOM 666 C C . ARG A 1 86 ? 16.740 4.089 -6.681 1.00 86.56 86 ARG A C 1
ATOM 668 O O . ARG A 1 86 ? 16.511 4.550 -5.570 1.00 86.56 86 ARG A O 1
ATOM 675 N N . SER A 1 87 ? 15.853 3.374 -7.373 1.00 86.75 87 SER A N 1
ATOM 676 C CA . SER A 1 87 ? 14.517 3.023 -6.867 1.00 86.75 87 SER A CA 1
ATOM 677 C C . SER A 1 87 ? 14.597 2.149 -5.615 1.00 86.75 87 SER A C 1
ATOM 679 O O . SER A 1 87 ? 13.972 2.467 -4.606 1.00 86.75 87 SER A O 1
ATOM 681 N N . LEU A 1 88 ? 15.447 1.118 -5.632 1.00 85.56 88 LEU A N 1
ATOM 682 C CA . LEU A 1 88 ? 15.709 0.266 -4.469 1.00 85.56 88 LEU A CA 1
ATOM 683 C C . LEU A 1 88 ? 16.325 1.053 -3.307 1.00 85.56 88 LEU A C 1
ATOM 685 O O . LEU A 1 88 ? 15.934 0.864 -2.159 1.00 85.56 88 LEU A O 1
ATOM 689 N N . LYS A 1 89 ? 17.247 1.982 -3.589 1.00 88.50 89 LYS A N 1
ATOM 690 C CA . LYS A 1 89 ? 17.824 2.855 -2.557 1.00 88.50 89 LYS A CA 1
ATOM 691 C C . LYS A 1 89 ? 16.773 3.778 -1.931 1.00 88.50 89 LYS A C 1
ATOM 693 O O . LYS A 1 89 ? 16.773 3.955 -0.715 1.00 88.50 89 LYS A O 1
ATOM 698 N N . SER A 1 90 ? 15.875 4.349 -2.736 1.00 85.12 90 SER A N 1
ATOM 699 C CA . SER A 1 90 ? 14.751 5.150 -2.235 1.00 85.12 90 SER A CA 1
ATOM 700 C C . SER A 1 90 ? 13.818 4.324 -1.349 1.00 85.12 90 SER A C 1
ATOM 702 O O . SER A 1 90 ? 13.461 4.785 -0.267 1.00 85.12 90 SER A O 1
ATOM 704 N N . LEU A 1 91 ? 13.489 3.095 -1.764 1.00 84.06 91 LEU A N 1
ATOM 705 C CA . LEU A 1 91 ? 12.685 2.159 -0.974 1.00 84.06 91 LEU A CA 1
ATOM 706 C C . LEU A 1 91 ? 13.354 1.842 0.370 1.00 84.06 91 LEU A C 1
ATOM 708 O O . LEU A 1 91 ? 12.725 1.983 1.413 1.00 84.06 91 LEU A O 1
ATOM 712 N N . ALA A 1 92 ? 14.637 1.472 0.355 1.00 85.62 92 ALA A N 1
ATOM 713 C CA . ALA A 1 92 ? 15.389 1.159 1.568 1.00 85.62 92 ALA A CA 1
ATOM 714 C C . ALA A 1 92 ? 15.416 2.346 2.545 1.00 85.62 92 ALA A 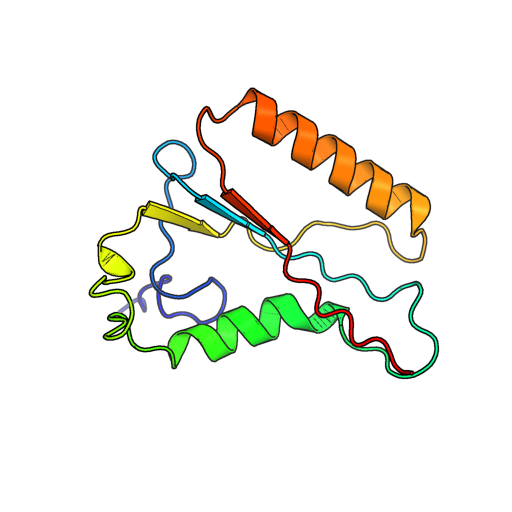C 1
ATOM 716 O O . ALA A 1 92 ? 15.160 2.179 3.734 1.00 85.62 92 ALA A O 1
ATOM 717 N N . ASN A 1 93 ? 15.653 3.561 2.043 1.00 86.12 93 ASN A N 1
ATOM 718 C CA . ASN A 1 93 ? 15.633 4.767 2.871 1.00 86.12 93 ASN A CA 1
ATOM 719 C C . ASN A 1 93 ? 14.251 5.037 3.482 1.00 86.12 93 ASN A C 1
ATOM 721 O O . ASN A 1 93 ? 14.167 5.506 4.615 1.00 86.12 93 ASN A O 1
ATOM 725 N N . MET A 1 94 ? 13.174 4.774 2.737 1.00 81.06 94 MET A N 1
ATOM 726 C CA . MET A 1 94 ? 11.810 4.948 3.237 1.00 81.06 94 MET A CA 1
ATOM 727 C C . MET A 1 94 ? 11.485 3.927 4.331 1.00 81.06 94 MET A C 1
ATOM 729 O O . MET A 1 94 ? 11.007 4.307 5.395 1.00 81.06 94 MET A O 1
ATOM 733 N N . LEU A 1 95 ? 11.832 2.657 4.106 1.00 81.50 95 LEU 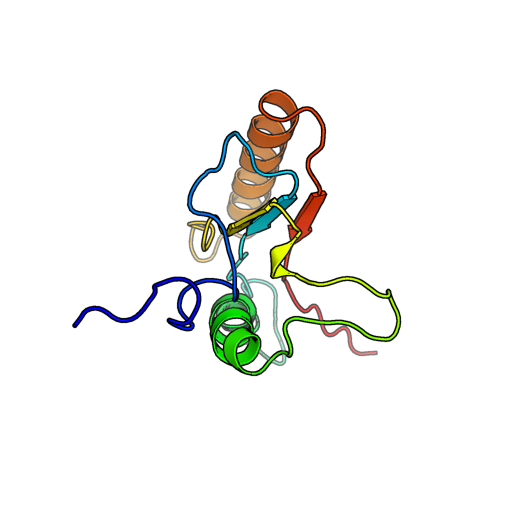A N 1
ATOM 734 C CA . LEU A 1 95 ? 11.682 1.581 5.087 1.00 81.50 95 LEU A CA 1
ATOM 735 C C . LEU A 1 95 ? 12.398 1.897 6.403 1.00 81.50 95 LEU A C 1
ATOM 737 O O . LEU A 1 95 ? 11.820 1.728 7.472 1.00 81.50 95 LEU A O 1
ATOM 741 N N . VAL A 1 96 ? 13.634 2.402 6.333 1.00 84.50 96 VAL A N 1
ATOM 742 C CA . VAL A 1 96 ? 14.397 2.798 7.528 1.00 84.50 96 VAL A CA 1
ATOM 743 C C . VAL A 1 96 ? 13.688 3.909 8.299 1.00 84.50 96 VAL A C 1
ATOM 745 O O . VAL A 1 96 ? 13.593 3.818 9.520 1.00 84.50 96 VAL A O 1
ATOM 748 N N . LYS A 1 97 ? 13.161 4.931 7.611 1.00 79.69 97 LYS A N 1
ATOM 749 C CA . LYS A 1 97 ? 12.393 5.998 8.271 1.00 79.69 97 LYS A CA 1
ATOM 750 C C . LYS A 1 97 ? 11.174 5.434 8.994 1.00 79.69 97 LYS A C 1
ATOM 752 O O . LYS A 1 97 ? 10.949 5.774 10.144 1.00 79.69 97 LYS A O 1
ATOM 757 N N . PHE A 1 98 ? 10.435 4.531 8.356 1.00 74.38 98 PHE A N 1
ATOM 758 C CA . PHE A 1 98 ? 9.235 3.955 8.953 1.00 74.38 98 PHE A CA 1
ATOM 759 C C . PHE A 1 98 ? 9.517 3.080 10.177 1.00 74.38 98 PHE A C 1
ATOM 761 O O . PHE A 1 98 ? 8.827 3.205 11.187 1.00 74.38 98 PHE A O 1
ATOM 768 N N . LEU A 1 99 ? 10.568 2.257 10.131 1.00 73.62 99 LEU A N 1
ATOM 769 C CA . LEU A 1 99 ? 11.003 1.461 11.285 1.00 73.62 99 LEU A CA 1
ATOM 770 C C . LEU A 1 99 ? 11.430 2.327 12.478 1.00 73.62 99 LEU A C 1
ATOM 772 O O . LEU A 1 99 ? 11.358 1.878 13.617 1.00 73.62 99 LEU A O 1
ATOM 776 N N . GLN A 1 100 ? 11.892 3.553 12.228 1.00 70.88 100 GLN A N 1
ATOM 777 C CA . GLN A 1 100 ? 12.248 4.504 13.283 1.00 70.88 100 GLN A CA 1
ATOM 778 C C . GLN A 1 100 ? 11.029 5.228 13.869 1.00 70.88 100 GLN A C 1
ATOM 780 O O . GLN A 1 100 ? 11.107 5.712 14.995 1.00 70.88 100 GLN A O 1
ATOM 785 N N . THR A 1 101 ? 9.925 5.324 13.123 1.00 64.69 101 THR A N 1
ATOM 786 C CA . THR A 1 101 ? 8.736 6.094 13.518 1.00 64.69 101 THR A CA 1
ATOM 787 C C . THR A 1 101 ? 7.689 5.251 14.248 1.00 64.69 101 THR A C 1
ATOM 789 O O . THR A 1 101 ? 7.017 5.780 15.127 1.00 64.69 101 THR A O 1
ATOM 792 N N . THR A 1 102 ? 7.556 3.953 13.951 1.00 56.19 102 THR A N 1
ATOM 793 C CA . THR A 1 102 ? 6.406 3.163 14.433 1.00 56.19 102 THR A CA 1
ATOM 794 C C . THR A 1 102 ? 6.8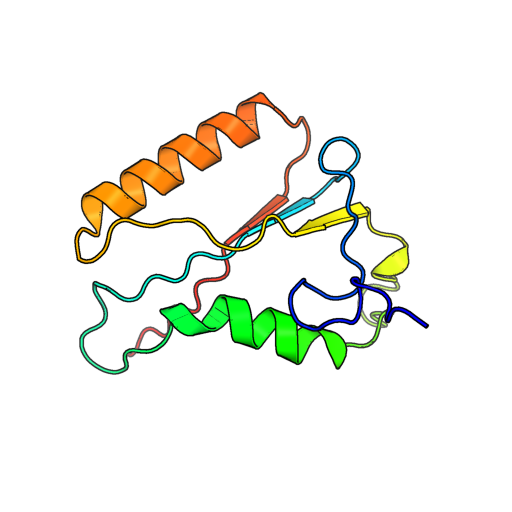27 1.849 15.102 1.00 56.19 102 THR A C 1
ATOM 796 O O . THR A 1 102 ? 7.486 1.007 14.497 1.00 56.19 102 THR A O 1
ATOM 799 N N . SER A 1 103 ? 6.391 1.645 16.352 1.00 52.84 103 SER A N 1
ATOM 800 C CA . SER A 1 103 ? 6.783 0.522 17.231 1.00 52.84 103 SER A CA 1
ATOM 801 C C . SER A 1 103 ? 6.253 -0.861 16.818 1.00 52.84 103 SER A C 1
ATOM 803 O O . SER A 1 103 ? 6.714 -1.878 17.330 1.00 52.84 103 SER A O 1
ATOM 805 N N . SER A 1 104 ? 5.275 -0.921 15.915 1.00 51.88 104 SER A N 1
ATOM 806 C CA . SER A 1 104 ? 4.659 -2.161 15.435 1.00 51.88 104 SER A CA 1
ATOM 807 C C . SER A 1 104 ? 4.140 -1.933 14.020 1.00 51.88 104 SER A C 1
ATOM 809 O O . SER A 1 104 ? 2.991 -1.545 13.847 1.00 51.88 104 SER A O 1
ATOM 811 N N . LEU A 1 105 ? 5.008 -2.089 13.021 1.00 53.06 105 LEU A N 1
ATOM 812 C CA . LEU A 1 105 ? 4.693 -1.799 11.625 1.00 53.06 105 LEU A CA 1
ATOM 813 C C . LEU A 1 105 ? 4.710 -3.088 10.799 1.00 53.06 105 LEU A C 1
ATOM 815 O O . LEU A 1 105 ? 5.763 -3.693 10.598 1.00 53.06 105 LEU A O 1
ATOM 819 N N . TRP A 1 106 ? 3.547 -3.486 10.285 1.00 52.56 106 TRP A N 1
ATOM 820 C CA . TRP A 1 106 ? 3.459 -4.499 9.236 1.00 52.56 106 TRP A CA 1
ATOM 821 C C . TRP A 1 106 ? 3.465 -3.797 7.888 1.00 52.56 106 TRP A C 1
ATOM 823 O O . TRP A 1 106 ? 2.552 -3.047 7.547 1.00 52.56 106 TRP A O 1
ATOM 833 N N . VAL A 1 107 ? 4.548 -4.022 7.158 1.00 54.28 107 VAL A N 1
ATOM 834 C CA . VAL A 1 107 ? 4.808 -3.453 5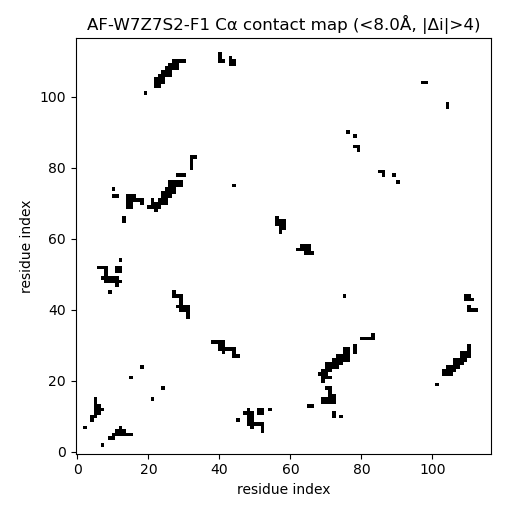.846 1.00 54.28 107 VAL A CA 1
ATOM 835 C C . VAL A 1 107 ? 4.406 -4.472 4.791 1.00 54.28 107 VAL A C 1
ATOM 837 O O . VAL A 1 107 ? 5.018 -5.536 4.688 1.00 54.28 107 VAL A O 1
ATOM 840 N N . LEU A 1 108 ? 3.393 -4.143 3.992 1.00 52.62 108 LEU A N 1
ATOM 841 C CA . LEU A 1 108 ? 2.947 -5.000 2.898 1.00 52.62 108 LEU A CA 1
ATOM 842 C C . LEU A 1 108 ? 3.334 -4.355 1.565 1.00 52.62 108 LEU A C 1
ATOM 844 O O . LEU A 1 108 ? 2.654 -3.467 1.057 1.00 52.62 108 LEU A O 1
ATOM 848 N N . VAL A 1 109 ? 4.473 -4.795 1.020 1.00 54.72 109 VAL A N 1
ATOM 849 C CA . VAL A 1 109 ? 4.922 -4.421 -0.327 1.00 54.72 109 VAL A CA 1
ATOM 850 C C . VAL A 1 109 ? 4.111 -5.223 -1.325 1.00 54.72 109 VAL A C 1
ATOM 852 O O . VAL A 1 109 ? 4.321 -6.428 -1.476 1.00 54.72 109 VAL A O 1
ATOM 855 N N . VAL A 1 110 ? 3.226 -4.561 -2.059 1.00 49.72 110 VAL A N 1
ATOM 856 C CA . VAL A 1 110 ? 2.530 -5.226 -3.154 1.00 49.72 110 VAL A CA 1
ATOM 857 C C . VAL A 1 110 ? 3.311 -5.021 -4.443 1.00 49.72 110 VAL A C 1
ATOM 859 O O . VAL A 1 110 ? 3.140 -4.032 -5.152 1.00 49.72 110 VAL A O 1
ATOM 862 N N . ASN A 1 111 ? 4.201 -5.965 -4.738 1.00 46.56 111 ASN A N 1
ATOM 863 C CA . ASN A 1 111 ? 4.741 -6.135 -6.078 1.00 46.56 111 ASN A CA 1
ATOM 864 C C . ASN A 1 111 ? 4.575 -7.607 -6.457 1.00 46.56 111 ASN A C 1
ATOM 866 O O . ASN A 1 111 ? 5.291 -8.470 -5.949 1.00 46.56 111 ASN A O 1
ATOM 870 N N . ILE A 1 112 ? 3.575 -7.909 -7.289 1.00 41.50 112 ILE A N 1
ATOM 871 C CA . ILE A 1 112 ? 3.366 -9.269 -7.787 1.00 41.50 112 ILE A CA 1
ATOM 872 C C . ILE A 1 112 ? 4.527 -9.591 -8.723 1.00 41.50 112 ILE A C 1
ATOM 874 O O . ILE A 1 112 ? 4.608 -9.110 -9.854 1.00 41.50 112 ILE A O 1
ATOM 878 N N . TRP A 1 113 ? 5.438 -10.410 -8.217 1.00 41.66 113 TRP A N 1
ATOM 879 C CA . TRP A 1 113 ? 6.513 -11.004 -8.979 1.00 41.66 113 TRP A CA 1
ATOM 880 C C . TRP A 1 113 ? 6.069 -12.392 -9.433 1.00 41.66 113 TRP A C 1
ATOM 882 O O . TRP A 1 113 ? 6.131 -13.365 -8.684 1.00 41.66 113 TRP A O 1
ATOM 892 N N . LEU A 1 114 ? 5.568 -12.477 -10.665 1.00 31.34 114 LEU A N 1
ATOM 893 C CA . LEU A 1 114 ? 5.364 -13.759 -11.332 1.00 31.34 114 LEU A CA 1
ATOM 894 C C . LEU A 1 114 ? 6.708 -14.210 -11.915 1.00 31.34 114 LEU A C 1
ATOM 896 O O . LEU A 1 114 ? 7.101 -13.790 -13.003 1.00 31.34 114 LEU A O 1
ATOM 900 N N . HIS A 1 115 ? 7.417 -15.058 -11.175 1.00 35.28 115 HIS A N 1
ATOM 901 C CA . HIS A 1 115 ? 8.483 -15.888 -11.727 1.00 35.28 115 HIS A CA 1
ATOM 902 C C . HIS A 1 115 ? 7.851 -16.998 -12.592 1.00 35.28 115 HIS A C 1
ATOM 904 O O . HIS A 1 115 ? 7.068 -17.794 -12.081 1.00 35.28 115 HIS A O 1
ATOM 910 N N . GLY A 1 116 ? 8.191 -17.063 -13.882 1.00 36.31 116 GLY A N 1
ATOM 911 C CA . GLY A 1 116 ? 8.400 -18.353 -14.564 1.00 36.31 116 GLY A CA 1
ATOM 912 C C . GLY A 1 116 ? 9.887 -18.697 -14.397 1.00 36.31 116 GLY A C 1
ATOM 913 O O . GLY A 1 116 ? 10.701 -17.771 -14.444 1.00 36.31 116 GLY A O 1
ATOM 914 N N . LEU A 1 117 ? 10.34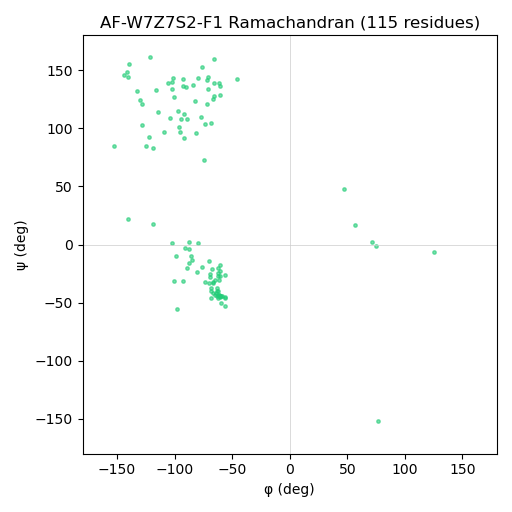7 -19.906 -14.055 1.00 34.06 117 LEU A N 1
ATOM 915 C CA . LEU A 1 117 ? 9.956 -21.240 -14.540 1.00 34.06 117 LEU A CA 1
ATOM 916 C C . LEU A 1 117 ? 9.717 -21.278 -16.049 1.00 34.06 117 LEU A C 1
ATOM 918 O O . LEU A 1 117 ? 8.728 -20.665 -16.507 1.00 34.06 117 LEU A O 1
#

Foldseek 3Di:
DDDDPLLVLQFAHLADPDPQPALEEEEEELDDLPPDPDDDLSCVVSVNSNCNSVDDQADPVVRDGVNVHHYHYPYYDDADPNDPPRRVVSVVVVVVVVVVRDPRYDYDYDRDDDDDD

Sequence (117 aa):
MKLDQAYSGNVFICSSENYESSKAVIYGMPMDYTVSFRPGSRFGPSHIRQASVGLEEYSPYLDKSIVDLEYFDAGDLLLPFGNAARSLKSLANMLVKFLQTTSSLWVLVVNIWLHGL

Organism: NCBI:txid1236976

Secondary structure (DSSP, 8-state):
-PPPGGGSSSS-TT-BS-TTT-SEEEEE----TT-SSS--GGGHHHHHHHHHTTS-SEETTTTEEGGG--EEEEEE----TT-HHHHHHHHHHHHHHHHHH-SS-EEEEE-------

Radius of gyration: 15.64 Å; Cα contacts (8 Å, |Δi|>4): 164; chains: 1; bounding box: 42×35×38 Å

pLDDT: mean 81.08, std 15.12, range [31.34, 94.0]

InterPro domains:
  IPR006035 Ureohydrolase [PF00491] (23-102)
  IPR006035 Ureohydrolase [PS51409] (16-117)
  IPR023696 Ureohydrolase domain superfamily [SSF52768] (9-101)